Protein AF-A0A8C9KQ59-F1 (afdb_monomer)

Structure (mmCIF, N/CA/C/O backbone):
data_AF-A0A8C9KQ59-F1
#
_entry.id   AF-A0A8C9KQ59-F1
#
loop_
_atom_site.group_PDB
_atom_site.id
_atom_site.type_symbol
_atom_site.label_atom_id
_atom_site.label_alt_id
_atom_site.label_comp_id
_atom_site.label_asym_id
_atom_site.label_entity_id
_atom_site.label_seq_id
_atom_site.pdbx_PDB_ins_code
_atom_site.Cartn_x
_atom_site.Cartn_y
_atom_site.Cartn_z
_atom_site.occupancy
_atom_site.B_iso_or_equiv
_atom_site.auth_seq_id
_atom_site.auth_comp_id
_atom_site.auth_asym_id
_atom_site.auth_atom_id
_atom_site.pdbx_PDB_model_num
ATOM 1 N N . MET A 1 1 ? 95.393 -24.606 -88.644 1.00 38.91 1 MET A N 1
ATOM 2 C CA . MET A 1 1 ? 95.479 -24.625 -87.168 1.00 38.91 1 MET A CA 1
ATOM 3 C C . MET A 1 1 ? 94.102 -24.996 -86.623 1.00 38.91 1 MET A C 1
ATOM 5 O O . MET A 1 1 ? 93.176 -24.216 -86.780 1.00 38.91 1 MET A O 1
ATOM 9 N N . ARG A 1 2 ? 93.931 -26.226 -86.119 1.00 44.16 2 ARG A N 1
ATOM 10 C CA . ARG A 1 2 ? 92.713 -26.691 -85.428 1.00 44.16 2 ARG A CA 1
ATOM 11 C C . ARG A 1 2 ? 92.897 -26.449 -83.934 1.00 44.16 2 ARG A C 1
ATOM 13 O O . ARG A 1 2 ? 93.864 -26.993 -83.424 1.00 44.16 2 ARG A O 1
ATOM 20 N N . LEU A 1 3 ? 91.978 -25.750 -83.267 1.00 46.06 3 LEU A N 1
ATOM 21 C CA . LEU A 1 3 ? 91.669 -25.892 -81.832 1.00 46.06 3 LEU A CA 1
ATOM 22 C C . LEU A 1 3 ? 90.193 -25.472 -81.641 1.00 46.06 3 LEU A C 1
ATOM 24 O O . LEU A 1 3 ? 89.875 -24.294 -81.711 1.00 46.06 3 LEU A O 1
ATOM 28 N N . VAL A 1 4 ? 89.255 -26.403 -81.847 1.00 45.59 4 VAL A N 1
ATOM 29 C CA . VAL A 1 4 ? 88.494 -27.135 -80.807 1.00 45.59 4 VAL A CA 1
ATOM 30 C C . VAL A 1 4 ? 87.392 -26.275 -80.161 1.00 45.59 4 VAL A C 1
ATOM 32 O O . VAL A 1 4 ? 87.623 -25.525 -79.224 1.00 45.59 4 VAL A O 1
ATOM 35 N N . SER A 1 5 ? 86.164 -26.453 -80.660 1.00 55.84 5 SER A N 1
ATOM 36 C CA . SER A 1 5 ? 84.952 -26.476 -79.826 1.00 55.84 5 SER A CA 1
ATOM 37 C C . SER A 1 5 ? 84.821 -27.907 -79.282 1.00 55.84 5 SER A C 1
ATOM 39 O O . SER A 1 5 ? 85.132 -28.835 -80.040 1.00 55.84 5 SER A O 1
ATOM 41 N N . PRO A 1 6 ? 84.434 -28.129 -78.010 1.00 54.00 6 PRO A N 1
ATOM 42 C CA . PRO A 1 6 ? 83.018 -28.441 -77.778 1.00 54.00 6 PRO A CA 1
ATOM 43 C C . PRO A 1 6 ? 82.486 -28.118 -76.360 1.00 54.00 6 PRO A C 1
ATOM 45 O O . PRO A 1 6 ? 83.218 -27.730 -75.457 1.00 54.00 6 PRO A O 1
ATOM 48 N N . ALA A 1 7 ? 81.194 -28.422 -76.198 1.00 39.94 7 ALA A N 1
ATOM 49 C CA . ALA A 1 7 ? 80.507 -28.828 -74.967 1.00 39.94 7 ALA A CA 1
ATOM 50 C C . ALA A 1 7 ? 79.829 -27.732 -74.120 1.00 39.94 7 ALA A C 1
ATOM 52 O O . ALA A 1 7 ? 80.365 -27.186 -73.161 1.00 39.94 7 ALA A O 1
ATOM 53 N N . SER A 1 8 ? 78.559 -27.503 -74.473 1.00 54.56 8 SER A N 1
ATOM 54 C CA . SER A 1 8 ? 77.398 -27.652 -73.578 1.00 54.56 8 SER A CA 1
ATOM 55 C C . SER A 1 8 ? 77.718 -28.021 -72.130 1.00 54.56 8 SER A C 1
ATOM 57 O O . SER A 1 8 ? 78.313 -29.066 -71.954 1.00 54.56 8 SER A O 1
ATOM 59 N N . HIS A 1 9 ? 77.193 -27.291 -71.139 1.00 42.97 9 HIS A N 1
ATOM 60 C CA . HIS A 1 9 ? 76.485 -27.869 -69.983 1.00 42.97 9 HIS A CA 1
ATOM 61 C C . HIS A 1 9 ? 75.717 -26.767 -69.232 1.00 42.97 9 HIS A C 1
ATOM 63 O O . HIS A 1 9 ? 76.252 -25.957 -68.482 1.00 42.97 9 HIS A O 1
ATOM 69 N N . HIS A 1 10 ? 74.415 -26.761 -69.484 1.00 54.06 10 HIS A N 1
ATOM 70 C CA . HIS A 1 10 ? 73.338 -26.355 -68.588 1.00 54.06 10 HIS A CA 1
ATOM 71 C C . HIS A 1 10 ? 73.635 -26.786 -67.138 1.00 54.06 10 HIS A C 1
ATOM 73 O O . HIS A 1 10 ? 73.437 -27.946 -66.789 1.00 54.06 10 HIS A O 1
ATOM 79 N N . LEU A 1 11 ? 74.083 -25.870 -66.276 1.00 49.12 11 LEU A N 1
ATOM 80 C CA . LEU A 1 11 ? 74.027 -26.100 -64.832 1.00 49.12 11 LEU A CA 1
ATOM 81 C C . LEU A 1 11 ? 72.708 -25.550 -64.282 1.00 49.12 11 LEU A C 1
ATOM 83 O O . LEU A 1 11 ? 72.333 -24.415 -64.594 1.00 49.12 11 LEU A O 1
ATOM 87 N N . PRO A 1 12 ? 71.951 -26.368 -63.532 1.00 48.78 12 PRO A N 1
ATOM 88 C CA . PRO A 1 12 ? 70.527 -26.180 -63.360 1.00 48.78 12 PRO A CA 1
ATOM 89 C C . PRO A 1 12 ? 70.269 -25.188 -62.234 1.00 48.78 12 PRO A C 1
ATOM 91 O O . PRO A 1 12 ? 70.993 -25.141 -61.246 1.00 48.78 12 PRO A O 1
ATOM 94 N N . LEU A 1 13 ? 69.206 -24.411 -62.405 1.00 55.47 13 LEU A N 1
ATOM 95 C CA . LEU A 1 13 ? 68.117 -24.115 -61.465 1.00 55.47 13 LEU A CA 1
ATOM 96 C C . LEU A 1 13 ? 68.151 -24.797 -60.066 1.00 55.47 13 LEU A C 1
ATOM 98 O O . LEU A 1 13 ? 67.144 -25.350 -59.651 1.00 55.47 13 LEU A O 1
ATOM 102 N N . LEU A 1 14 ? 69.251 -24.773 -59.311 1.00 55.47 14 LEU A N 1
ATOM 103 C CA . LEU A 1 14 ? 69.394 -25.477 -58.022 1.00 55.47 14 LEU A CA 1
ATOM 104 C C . LEU A 1 14 ? 69.893 -24.589 -56.878 1.00 55.47 14 LEU A C 1
ATOM 106 O O . LEU A 1 14 ? 70.078 -25.067 -55.767 1.00 55.47 14 LEU A O 1
ATOM 110 N N . PHE A 1 15 ? 70.029 -23.281 -57.107 1.00 48.31 15 PHE A N 1
ATOM 111 C CA . PHE A 1 15 ? 70.180 -22.295 -56.024 1.00 48.31 15 PHE A CA 1
ATOM 112 C C . PHE A 1 15 ? 69.031 -21.282 -55.945 1.00 48.31 15 PHE A C 1
ATOM 114 O O . PHE A 1 15 ? 68.971 -20.465 -55.030 1.00 48.31 15 PHE A O 1
ATOM 121 N N . LYS A 1 16 ? 68.074 -21.353 -56.881 1.00 45.66 16 LYS A N 1
ATOM 122 C CA . LYS A 1 16 ? 66.879 -20.491 -56.892 1.00 45.66 16 LYS A CA 1
ATOM 123 C C . LYS A 1 16 ? 65.626 -21.173 -56.324 1.00 45.66 16 LYS A C 1
ATOM 125 O O . LYS A 1 16 ? 64.659 -20.485 -55.998 1.00 45.66 16 LYS A O 1
ATOM 130 N N . THR A 1 17 ? 65.634 -22.502 -56.182 1.00 50.91 17 THR A N 1
ATOM 131 C CA . THR A 1 17 ? 64.461 -23.277 -55.727 1.00 50.91 17 THR A CA 1
ATOM 132 C C . THR A 1 17 ? 64.418 -23.413 -54.208 1.00 50.91 17 THR A C 1
ATOM 134 O O . THR A 1 17 ? 63.350 -23.301 -53.622 1.00 50.91 17 THR A O 1
ATOM 137 N N . THR A 1 18 ? 65.569 -23.540 -53.542 1.00 53.34 18 THR A N 1
ATOM 138 C CA . THR A 1 18 ? 65.649 -23.674 -52.080 1.00 53.34 18 THR A CA 1
ATOM 139 C C . THR A 1 18 ? 65.299 -22.378 -51.362 1.00 53.34 18 THR A C 1
ATOM 141 O O . THR A 1 18 ? 64.553 -22.413 -50.393 1.00 53.34 18 THR A O 1
ATOM 144 N N . SER A 1 19 ? 65.748 -21.217 -51.849 1.00 51.72 19 SER A N 1
ATOM 145 C CA . SER A 1 19 ? 65.406 -19.928 -51.223 1.00 51.72 19 SER A CA 1
ATOM 146 C C . SER A 1 19 ? 63.910 -19.607 -51.338 1.00 51.72 19 SER A C 1
ATOM 148 O O . SER A 1 19 ? 63.283 -19.161 -50.378 1.00 51.72 19 SER A O 1
ATOM 150 N N . THR A 1 20 ? 63.302 -19.911 -52.488 1.00 54.09 20 THR A N 1
ATOM 151 C CA . THR A 1 20 ? 61.869 -19.670 -52.703 1.00 54.09 20 THR A CA 1
ATOM 152 C C . THR A 1 20 ? 60.997 -20.675 -51.951 1.00 54.09 20 THR A C 1
ATOM 154 O O . THR A 1 20 ? 59.981 -20.270 -51.399 1.00 54.09 20 THR A O 1
ATOM 157 N N . GLU A 1 21 ? 61.404 -21.941 -51.831 1.00 55.59 21 GLU A N 1
ATOM 158 C CA . GLU A 1 21 ? 60.724 -22.937 -50.989 1.00 55.59 21 GLU A CA 1
ATOM 159 C C . GLU A 1 21 ? 60.874 -22.665 -49.489 1.00 55.59 21 GLU A C 1
ATOM 161 O O . GLU A 1 21 ? 59.915 -22.812 -48.738 1.00 55.59 21 GLU A O 1
ATOM 166 N N . ILE A 1 22 ? 62.040 -22.208 -49.026 1.00 58.09 22 ILE A N 1
ATOM 167 C CA . ILE A 1 22 ? 62.242 -21.816 -47.622 1.00 58.09 22 ILE A CA 1
ATOM 168 C C . ILE A 1 22 ? 61.373 -20.600 -47.284 1.00 58.09 22 ILE A C 1
ATOM 170 O O . ILE A 1 22 ? 60.722 -20.585 -46.241 1.00 58.09 22 ILE A O 1
ATOM 174 N N . GLN A 1 23 ? 61.291 -19.613 -48.180 1.00 57.31 23 GLN A N 1
ATOM 175 C CA . GLN A 1 23 ? 60.406 -18.456 -48.023 1.00 57.31 23 GLN A CA 1
ATOM 176 C C . GLN A 1 23 ? 58.926 -18.860 -48.048 1.00 57.31 23 GLN A C 1
ATOM 178 O O . GLN A 1 23 ? 58.166 -18.446 -47.175 1.00 57.31 23 GLN A O 1
ATOM 183 N N . LYS A 1 24 ? 58.513 -19.729 -48.977 1.00 58.12 24 LYS A N 1
ATOM 184 C CA . LYS A 1 24 ? 57.138 -20.249 -49.041 1.00 58.12 24 LYS A CA 1
ATOM 185 C C . LYS A 1 24 ? 56.772 -21.073 -47.811 1.00 58.12 24 LYS A C 1
ATOM 187 O O . LYS A 1 24 ? 55.664 -20.920 -47.305 1.00 58.12 24 LYS A O 1
ATOM 192 N N . ASN A 1 25 ? 57.688 -21.887 -47.290 1.00 60.12 25 ASN A N 1
ATOM 193 C CA . ASN A 1 25 ? 57.473 -22.669 -46.074 1.00 60.12 25 ASN A CA 1
ATOM 194 C C . ASN A 1 25 ? 57.467 -21.798 -44.817 1.00 60.12 25 ASN A C 1
ATOM 196 O O . ASN A 1 25 ? 56.685 -22.065 -43.911 1.00 60.12 25 ASN A O 1
ATOM 200 N N . TYR A 1 26 ? 58.280 -20.741 -44.758 1.00 58.72 26 TYR A N 1
ATOM 201 C CA . TYR A 1 26 ? 58.267 -19.771 -43.662 1.00 58.72 26 TYR A CA 1
ATOM 202 C C . TYR A 1 26 ? 56.970 -18.952 -43.644 1.00 58.72 26 TYR A C 1
ATOM 204 O O . TYR A 1 26 ? 56.347 -18.801 -42.592 1.00 58.72 26 TYR A O 1
ATOM 212 N N . ILE A 1 27 ? 56.520 -18.485 -44.812 1.00 57.53 27 ILE A N 1
ATOM 213 C CA . ILE A 1 27 ? 55.261 -17.750 -44.969 1.00 57.53 27 ILE A CA 1
ATOM 214 C C . ILE A 1 27 ? 54.067 -18.675 -44.717 1.00 57.53 27 ILE A C 1
ATOM 216 O O . ILE A 1 27 ? 53.192 -18.307 -43.946 1.00 57.53 27 ILE A O 1
ATOM 220 N N . SER A 1 28 ? 54.057 -19.901 -45.246 1.00 58.53 28 SER A N 1
ATOM 221 C CA . SER A 1 28 ? 52.966 -20.859 -45.010 1.00 58.53 28 SER A CA 1
ATOM 222 C C . SER A 1 28 ? 52.881 -21.287 -43.547 1.00 58.53 28 SER A C 1
ATOM 224 O O . SER A 1 28 ? 51.784 -21.367 -43.011 1.00 58.53 28 SER A O 1
ATOM 226 N N . ARG A 1 29 ? 54.010 -21.483 -42.844 1.00 57.03 29 ARG A N 1
ATOM 227 C CA . ARG A 1 29 ? 53.979 -21.731 -41.391 1.00 57.03 29 ARG A CA 1
ATOM 228 C C . ARG A 1 29 ? 53.487 -20.509 -40.620 1.00 57.03 29 ARG A C 1
ATOM 230 O O . ARG A 1 29 ? 52.680 -20.672 -39.713 1.00 57.03 29 ARG A O 1
ATOM 237 N N . LYS A 1 30 ? 53.913 -19.291 -40.977 1.00 58.72 30 LYS A N 1
ATOM 238 C CA . LYS A 1 30 ? 53.392 -18.063 -40.351 1.00 58.72 30 LYS A CA 1
ATOM 239 C C . LYS A 1 30 ? 51.901 -17.865 -40.601 1.00 58.72 30 LYS A C 1
ATOM 241 O O . LYS A 1 30 ? 51.210 -17.451 -39.682 1.00 58.72 30 LYS A O 1
ATOM 246 N N . VAL A 1 31 ? 51.411 -18.182 -41.795 1.00 59.75 3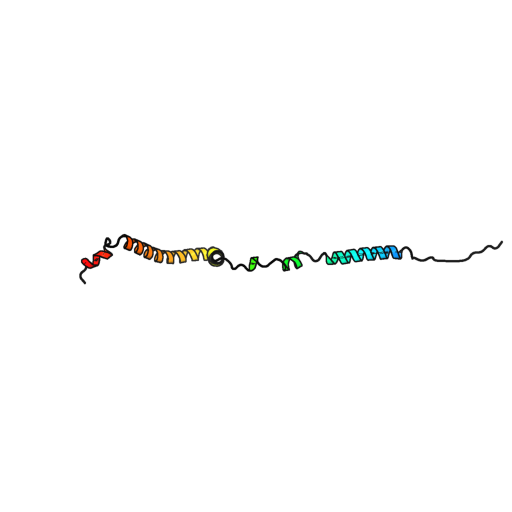1 VAL A N 1
ATOM 247 C CA . VAL A 1 31 ? 49.994 -18.081 -42.159 1.00 59.75 31 VAL A CA 1
ATOM 248 C C . VAL A 1 31 ? 49.181 -19.167 -41.451 1.00 59.75 31 VAL A C 1
ATOM 250 O O . VAL A 1 31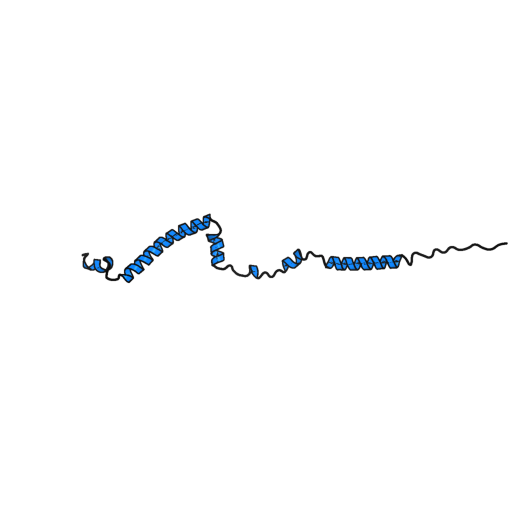 ? 48.211 -18.836 -40.791 1.00 59.75 31 VAL A O 1
ATOM 253 N N . LEU A 1 32 ? 49.626 -20.426 -41.415 1.00 55.44 32 LEU A N 1
ATOM 254 C CA . LEU A 1 32 ? 48.945 -21.494 -40.664 1.00 55.44 32 LEU A CA 1
ATOM 255 C C . LEU A 1 32 ? 48.938 -21.246 -39.141 1.0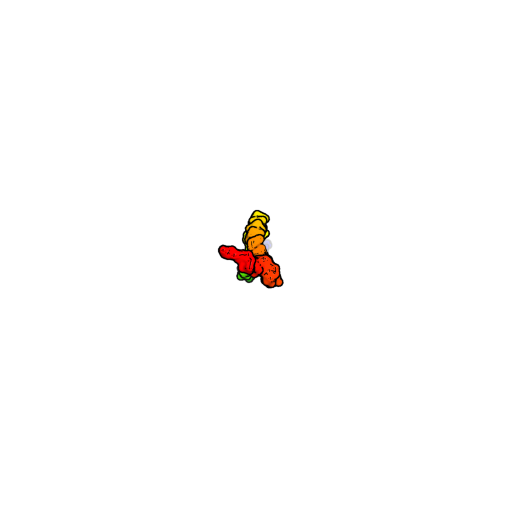0 55.44 32 LEU A C 1
ATOM 257 O O . LEU A 1 32 ? 47.960 -21.571 -38.468 1.00 55.44 32 LEU A O 1
ATOM 261 N N . HIS A 1 33 ? 49.983 -20.617 -38.587 1.00 51.84 33 HIS A N 1
ATOM 262 C CA . HIS A 1 33 ? 49.987 -20.160 -37.191 1.00 51.84 33 HIS A CA 1
ATOM 263 C C . HIS A 1 33 ? 49.139 -18.894 -36.965 1.00 51.84 33 HIS A C 1
ATOM 265 O O . HIS A 1 33 ? 48.592 -18.728 -35.876 1.00 51.84 33 HIS A O 1
ATOM 271 N N . ALA A 1 34 ? 48.991 -18.020 -37.966 1.00 54.84 34 ALA A N 1
ATOM 272 C CA . ALA A 1 34 ? 48.151 -16.822 -37.894 1.00 54.84 34 ALA A CA 1
ATOM 273 C C . ALA A 1 34 ? 46.657 -17.141 -38.074 1.00 54.84 34 ALA A C 1
ATOM 275 O O . ALA A 1 34 ? 45.814 -16.526 -37.427 1.00 54.84 34 ALA A O 1
ATOM 276 N N . GLU A 1 35 ? 46.317 -18.145 -38.876 1.00 52.69 35 GLU A N 1
ATOM 277 C CA . GLU A 1 35 ? 44.938 -18.579 -39.120 1.00 52.69 35 GLU A CA 1
ATOM 278 C C . GLU A 1 35 ? 44.379 -19.446 -37.979 1.00 52.69 35 GLU A C 1
ATOM 280 O O . GLU A 1 35 ? 43.169 -19.488 -37.764 1.00 52.69 35 GLU A O 1
ATOM 285 N N . GLY A 1 36 ? 45.246 -20.021 -37.137 1.00 53.31 36 GLY A N 1
ATOM 286 C CA . GLY A 1 36 ? 44.868 -20.540 -35.815 1.00 53.31 36 GLY A CA 1
ATOM 287 C C . GLY A 1 36 ? 44.647 -19.454 -34.748 1.00 53.31 36 GLY A C 1
ATOM 288 O O . GLY A 1 36 ? 44.066 -19.736 -33.699 1.00 53.31 36 GLY A O 1
ATOM 289 N N . LEU A 1 37 ? 45.083 -18.215 -35.008 1.00 59.22 37 LEU A N 1
ATOM 290 C CA . LEU A 1 37 ? 45.012 -17.082 -34.077 1.00 59.22 37 LEU A CA 1
ATOM 291 C C . LEU A 1 37 ? 43.856 -16.109 -34.364 1.00 59.22 37 LEU A C 1
ATOM 293 O O . LEU A 1 37 ? 43.578 -15.245 -33.535 1.00 59.22 37 LEU A O 1
ATOM 297 N N . TRP A 1 38 ? 43.175 -16.248 -35.505 1.00 55.88 38 TRP A N 1
ATOM 298 C CA . TRP A 1 38 ? 42.123 -15.328 -35.962 1.00 55.88 38 TRP A CA 1
ATOM 299 C C . TRP A 1 38 ? 40.738 -15.970 -36.094 1.00 55.88 38 TRP A C 1
ATOM 301 O O . TRP A 1 38 ? 39.903 -15.536 -36.886 1.00 55.88 38 TRP A O 1
ATOM 311 N N . ARG A 1 39 ? 40.408 -16.930 -35.220 1.00 59.00 39 ARG A N 1
ATOM 312 C CA . ARG A 1 39 ? 38.997 -17.078 -34.830 1.00 59.00 39 ARG A CA 1
ATOM 313 C C . ARG A 1 39 ? 38.606 -15.776 -34.123 1.00 59.00 39 ARG A C 1
ATOM 315 O O . ARG A 1 39 ? 39.270 -15.448 -33.138 1.00 59.00 39 ARG A O 1
ATOM 322 N N . PRO A 1 40 ? 37.573 -15.031 -34.566 1.00 53.94 40 PRO A N 1
ATOM 323 C CA . PRO A 1 40 ? 37.147 -13.826 -33.873 1.00 53.94 40 PRO A CA 1
ATOM 324 C C . PRO A 1 40 ? 36.899 -14.189 -32.416 1.00 53.94 40 PRO A C 1
ATOM 326 O O . PRO A 1 40 ? 36.041 -15.025 -32.112 1.00 53.94 40 PRO A O 1
ATOM 329 N N . TRP A 1 41 ? 37.675 -13.595 -31.510 1.00 55.56 41 TRP A N 1
ATOM 330 C CA . TRP A 1 41 ? 37.513 -13.825 -30.078 1.00 55.56 41 TRP A CA 1
ATOM 331 C C . TRP A 1 41 ? 36.068 -13.530 -29.650 1.00 55.56 41 TRP A C 1
ATOM 333 O O . TRP A 1 41 ? 35.579 -14.129 -28.705 1.00 55.56 41 TRP A O 1
ATOM 343 N N . SER A 1 42 ? 35.324 -12.723 -30.414 1.00 59.06 42 SER A N 1
ATOM 344 C CA . SER A 1 42 ? 33.892 -12.501 -30.220 1.00 59.06 42 SER A CA 1
ATOM 345 C C . SER A 1 42 ? 33.066 -13.794 -30.178 1.00 59.06 42 SER A C 1
ATOM 347 O O . SER A 1 42 ? 32.343 -13.979 -29.210 1.00 59.06 42 SER A O 1
ATOM 349 N N . ALA A 1 43 ? 33.197 -14.732 -31.121 1.00 56.84 43 ALA A N 1
ATOM 350 C CA . ALA A 1 43 ? 32.305 -15.899 -31.176 1.00 56.84 43 ALA A CA 1
ATOM 351 C C . ALA A 1 43 ? 32.629 -16.968 -30.113 1.00 56.84 43 ALA A C 1
ATOM 353 O O . ALA A 1 43 ? 31.733 -17.523 -29.478 1.00 56.84 43 ALA A O 1
ATOM 354 N N . ALA A 1 44 ? 33.915 -17.258 -29.893 1.00 57.84 44 ALA A N 1
ATOM 355 C CA . ALA A 1 44 ? 34.344 -18.287 -28.941 1.00 57.84 44 ALA A CA 1
ATOM 356 C C . ALA A 1 44 ? 34.465 -17.769 -27.496 1.00 57.84 44 ALA A C 1
ATOM 358 O O . ALA A 1 44 ? 34.274 -18.546 -26.561 1.00 57.84 44 ALA A O 1
ATOM 359 N N . ALA A 1 45 ? 34.751 -16.477 -27.288 1.00 59.94 45 ALA A N 1
ATOM 360 C CA . ALA A 1 45 ? 34.788 -15.889 -25.949 1.00 59.94 45 ALA A CA 1
ATOM 361 C C . ALA A 1 45 ? 33.395 -15.498 -25.441 1.00 59.94 45 ALA A C 1
ATOM 363 O O . ALA A 1 45 ? 33.153 -15.604 -24.240 1.00 59.94 45 ALA A O 1
ATOM 364 N N . GLN A 1 46 ? 32.442 -15.142 -26.317 1.00 58.69 46 GLN A N 1
ATOM 365 C CA . GLN A 1 46 ? 31.051 -14.912 -25.887 1.00 58.69 46 GLN A CA 1
ATOM 366 C C . GLN A 1 46 ? 30.382 -16.184 -25.351 1.00 58.69 46 GLN A C 1
ATOM 368 O O . GLN A 1 46 ? 29.575 -16.095 -24.429 1.00 58.69 46 GLN A O 1
ATOM 373 N N . ALA A 1 47 ? 30.772 -17.369 -25.830 1.00 58.94 47 ALA A N 1
ATOM 374 C CA . ALA A 1 47 ? 30.279 -18.650 -25.315 1.00 58.94 47 ALA A CA 1
ATOM 375 C C . ALA A 1 47 ? 30.846 -19.032 -23.927 1.00 58.94 47 ALA A C 1
ATOM 377 O O . ALA A 1 47 ? 30.398 -20.006 -23.326 1.00 58.94 47 ALA A O 1
ATOM 378 N N . ARG A 1 48 ? 31.826 -18.278 -23.410 1.00 60.34 48 ARG A N 1
ATOM 379 C CA . ARG A 1 48 ? 32.522 -18.538 -22.137 1.00 60.34 48 ARG A CA 1
ATOM 380 C C . ARG A 1 48 ? 32.392 -17.391 -21.135 1.00 60.34 48 ARG A C 1
ATOM 382 O O . ARG A 1 48 ? 33.132 -17.347 -20.156 1.00 60.34 48 ARG A O 1
ATOM 389 N N . ALA A 1 49 ? 31.457 -16.465 -21.355 1.00 63.56 49 ALA A N 1
ATOM 390 C CA . ALA A 1 49 ? 31.084 -15.510 -20.323 1.00 63.56 49 ALA A CA 1
ATOM 391 C C . ALA A 1 49 ? 30.397 -16.279 -19.180 1.00 63.56 49 ALA A C 1
ATOM 393 O O . ALA A 1 49 ? 29.436 -17.015 -19.426 1.00 63.56 49 ALA A O 1
ATOM 394 N N . PRO A 1 50 ? 30.866 -16.155 -17.931 1.00 63.53 50 PRO A N 1
ATOM 395 C CA . PRO A 1 50 ? 30.288 -16.903 -16.837 1.00 63.53 50 PRO A CA 1
ATOM 396 C C . PRO A 1 50 ? 28.850 -16.424 -16.592 1.00 63.53 50 PRO A C 1
ATOM 398 O O . PRO A 1 50 ? 28.554 -15.261 -16.330 1.00 63.53 50 PRO A O 1
ATOM 401 N N . GLN A 1 51 ? 27.935 -17.370 -16.714 1.00 62.12 51 GLN A N 1
ATOM 402 C CA . GLN A 1 51 ? 26.482 -17.199 -16.683 1.00 62.12 51 GLN A CA 1
ATOM 403 C C . GLN A 1 51 ? 25.925 -16.770 -15.312 1.00 62.12 51 GLN A C 1
ATOM 405 O O . GLN A 1 51 ? 24.713 -16.611 -15.187 1.00 62.12 51 GLN A O 1
ATOM 410 N N . TRP A 1 52 ? 26.765 -16.544 -14.288 1.00 59.78 52 TRP A N 1
ATOM 411 C CA . TRP A 1 52 ? 26.342 -16.210 -12.915 1.00 59.78 52 TRP A CA 1
ATOM 412 C C . TRP A 1 52 ? 25.365 -15.030 -12.860 1.00 59.78 52 TRP A C 1
ATOM 414 O O . TRP A 1 52 ? 24.453 -15.019 -12.038 1.00 59.78 52 TRP A O 1
ATOM 424 N N . ARG A 1 53 ? 25.475 -14.081 -13.800 1.00 61.03 53 ARG A N 1
ATOM 425 C CA . ARG A 1 53 ? 24.586 -12.913 -13.895 1.00 61.03 53 ARG A CA 1
ATOM 426 C C . ARG A 1 53 ? 23.142 -13.250 -14.298 1.00 61.03 53 ARG A C 1
ATOM 428 O O . ARG A 1 53 ? 22.259 -12.432 -14.078 1.00 61.03 53 ARG A O 1
ATOM 435 N N . LYS A 1 54 ? 22.893 -14.427 -14.886 1.00 60.56 54 LYS A N 1
ATOM 436 C CA . LYS A 1 54 ? 21.548 -14.947 -15.204 1.00 60.56 54 LYS A CA 1
ATOM 437 C C . LYS A 1 54 ? 21.048 -15.998 -14.204 1.00 60.56 54 LYS A C 1
ATOM 439 O O . LYS A 1 54 ? 19.901 -16.414 -14.310 1.00 60.56 54 LYS A O 1
ATOM 444 N N . MET A 1 55 ? 21.889 -16.434 -13.263 1.00 64.19 55 MET A N 1
ATOM 445 C CA . MET A 1 55 ? 21.538 -17.470 -12.281 1.00 64.19 55 MET A CA 1
ATOM 446 C C . MET A 1 55 ? 20.909 -16.903 -11.008 1.00 64.19 55 MET A C 1
ATOM 448 O O . MET A 1 55 ? 20.196 -17.617 -10.308 1.00 64.19 55 MET A O 1
ATOM 452 N N . ALA A 1 56 ? 21.162 -15.632 -10.695 1.00 76.31 56 ALA A N 1
ATOM 453 C CA . ALA A 1 56 ? 20.547 -14.992 -9.545 1.00 76.31 56 ALA A CA 1
ATOM 454 C C . ALA A 1 56 ? 19.044 -14.812 -9.797 1.00 76.31 56 ALA A C 1
ATOM 456 O O . ALA A 1 56 ? 18.635 -14.127 -10.738 1.00 76.31 56 ALA A O 1
ATOM 457 N N . ALA A 1 57 ? 18.219 -15.430 -8.949 1.00 83.12 57 ALA A N 1
ATOM 458 C CA . ALA A 1 57 ? 16.785 -15.198 -8.971 1.00 83.12 57 ALA A CA 1
ATOM 459 C C . ALA A 1 57 ? 16.508 -13.694 -8.785 1.00 83.12 57 ALA A C 1
ATOM 461 O O . ALA A 1 57 ? 17.143 -13.057 -7.939 1.00 83.12 57 ALA A O 1
ATOM 462 N N . PRO A 1 58 ? 15.561 -13.108 -9.540 1.00 87.00 58 PRO A N 1
ATOM 463 C CA . PRO A 1 58 ? 15.238 -11.702 -9.377 1.00 87.00 58 PRO A CA 1
ATOM 464 C C . PRO A 1 58 ? 14.699 -11.470 -7.969 1.00 87.00 58 PRO A C 1
ATOM 466 O O . PRO A 1 58 ? 13.856 -12.244 -7.492 1.00 87.00 58 PRO A O 1
ATOM 469 N N . THR A 1 59 ? 15.176 -10.397 -7.336 1.00 94.12 59 THR A N 1
ATOM 470 C CA . THR A 1 59 ? 14.690 -9.948 -6.031 1.00 94.12 59 THR A CA 1
ATOM 471 C C . THR A 1 59 ? 13.183 -9.722 -6.085 1.00 94.12 59 THR A C 1
ATOM 473 O O . THR A 1 59 ? 12.606 -9.461 -7.145 1.00 94.12 59 THR A O 1
ATOM 476 N N . PHE A 1 60 ? 12.527 -9.798 -4.931 1.00 95.31 60 PHE A N 1
ATOM 477 C CA . PHE A 1 60 ? 11.092 -9.544 -4.842 1.00 95.31 60 PHE A CA 1
ATOM 478 C C . PHE A 1 60 ? 10.705 -8.181 -5.447 1.00 95.31 60 PHE A C 1
ATOM 480 O O . PHE A 1 60 ? 9.779 -8.100 -6.254 1.00 95.31 60 PHE A O 1
ATOM 487 N N . THR A 1 61 ? 11.483 -7.133 -5.161 1.00 95.62 61 THR A N 1
ATOM 488 C CA . THR A 1 61 ? 11.280 -5.788 -5.720 1.00 95.62 61 THR A CA 1
ATOM 489 C C . THR A 1 61 ? 11.459 -5.743 -7.237 1.00 95.62 61 THR A C 1
ATOM 491 O O . THR A 1 61 ? 10.659 -5.111 -7.923 1.00 95.62 61 THR A O 1
ATOM 494 N N . ALA A 1 62 ? 12.444 -6.460 -7.790 1.00 93.88 62 ALA A N 1
ATOM 495 C CA . ALA A 1 62 ? 12.637 -6.552 -9.236 1.00 93.88 62 ALA A CA 1
ATOM 496 C C . ALA A 1 62 ? 11.453 -7.250 -9.927 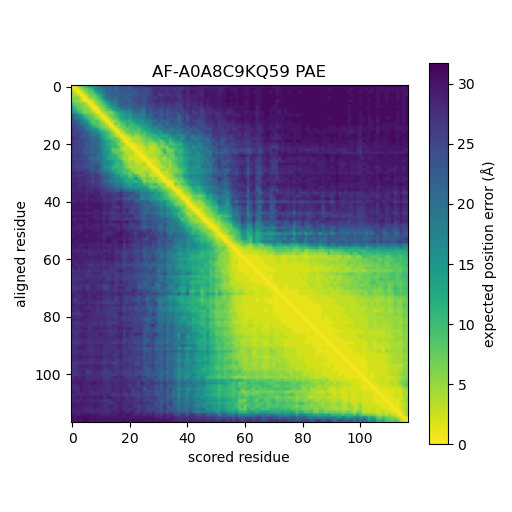1.00 93.88 62 ALA A C 1
ATOM 498 O O . ALA A 1 62 ? 11.023 -6.820 -11.000 1.00 93.88 62 ALA A O 1
ATOM 499 N N . ARG A 1 63 ? 10.883 -8.286 -9.295 1.00 94.75 63 ARG A N 1
ATOM 500 C CA . ARG A 1 63 ? 9.674 -8.962 -9.791 1.00 94.75 63 ARG A CA 1
ATOM 501 C C . ARG A 1 63 ? 8.479 -8.016 -9.784 1.00 94.75 63 ARG A C 1
ATOM 503 O O . ARG A 1 63 ? 7.857 -7.846 -10.829 1.00 94.75 63 ARG A O 1
ATOM 510 N N . LEU A 1 64 ? 8.214 -7.346 -8.661 1.00 95.06 64 LEU A N 1
ATOM 511 C CA . LEU A 1 64 ? 7.139 -6.357 -8.558 1.00 95.06 64 LEU A CA 1
ATOM 512 C C . LEU A 1 64 ? 7.284 -5.249 -9.601 1.00 95.06 64 LEU A C 1
ATOM 514 O O . LEU A 1 64 ? 6.316 -4.929 -10.287 1.00 95.06 64 LEU A O 1
ATOM 518 N N . TYR A 1 65 ? 8.493 -4.708 -9.775 1.00 95.44 65 TYR A N 1
ATOM 519 C CA . TYR A 1 65 ? 8.748 -3.685 -10.784 1.00 95.44 65 TYR A CA 1
ATOM 520 C C . TYR A 1 65 ? 8.408 -4.187 -12.184 1.00 95.44 65 TYR A C 1
ATOM 522 O O . TYR A 1 65 ? 7.656 -3.543 -12.910 1.00 95.44 65 TYR A O 1
ATOM 530 N N . SER A 1 66 ? 8.901 -5.373 -12.544 1.00 92.81 66 SER A N 1
ATOM 531 C CA . SER A 1 66 ? 8.660 -5.948 -13.866 1.00 92.81 66 SER A CA 1
ATOM 532 C C . SER A 1 66 ? 7.182 -6.239 -14.157 1.00 92.81 66 SER A C 1
ATOM 534 O O . SER A 1 66 ? 6.775 -6.118 -15.312 1.00 92.81 66 SER A O 1
ATOM 536 N N . LEU A 1 67 ? 6.398 -6.590 -13.130 1.00 93.69 67 LEU A N 1
ATOM 537 C CA . LEU A 1 67 ? 5.001 -7.012 -13.252 1.00 93.69 67 LEU A CA 1
ATOM 538 C C . LEU A 1 67 ? 4.014 -5.844 -13.169 1.00 93.69 67 LEU A C 1
ATOM 540 O O . LEU A 1 67 ? 3.086 -5.770 -13.967 1.00 93.69 67 LEU A O 1
ATOM 544 N N . LEU A 1 68 ? 4.210 -4.945 -12.206 1.00 93.69 68 LEU A N 1
ATOM 545 C CA . LEU 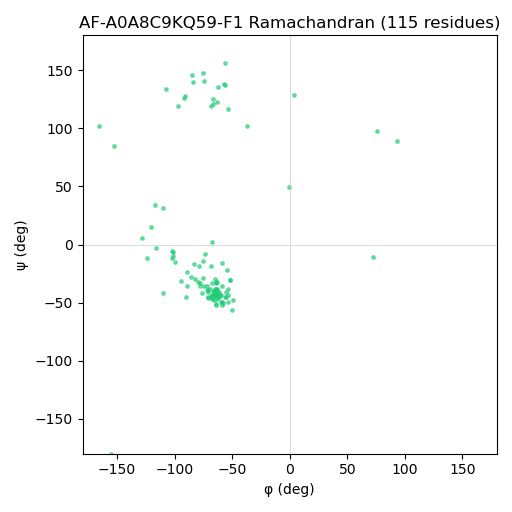A 1 68 ? 3.219 -3.933 -11.839 1.00 93.69 68 LEU A CA 1
ATOM 546 C C . LEU A 1 68 ? 3.665 -2.526 -12.243 1.00 93.69 68 LEU A C 1
ATOM 548 O O . LEU A 1 68 ? 2.871 -1.762 -12.789 1.00 93.69 68 LEU A O 1
ATOM 552 N N . PHE A 1 69 ? 4.945 -2.199 -12.048 1.00 94.19 69 PHE A N 1
ATOM 553 C CA . PHE A 1 69 ? 5.441 -0.817 -12.126 1.00 94.19 69 PHE A CA 1
ATOM 554 C C . PHE A 1 69 ? 6.171 -0.463 -13.434 1.00 94.19 69 PHE A C 1
ATOM 556 O O . PHE A 1 69 ? 6.525 0.694 -13.642 1.00 94.19 69 PHE A O 1
ATOM 563 N N . ARG A 1 70 ? 6.402 -1.425 -14.339 1.00 95.69 70 ARG A N 1
ATOM 564 C CA . ARG A 1 70 ? 7.155 -1.193 -15.587 1.00 95.69 70 ARG A CA 1
ATOM 565 C C . ARG A 1 70 ? 6.345 -0.484 -16.675 1.00 95.69 70 ARG A C 1
ATOM 567 O O . ARG A 1 70 ? 6.921 0.264 -17.459 1.00 95.69 70 ARG A O 1
ATOM 574 N N . ARG A 1 71 ? 5.041 -0.760 -16.788 1.00 96.50 71 ARG A N 1
ATOM 575 C CA . ARG A 1 71 ? 4.154 -0.132 -17.784 1.00 96.50 71 ARG A CA 1
ATOM 576 C C . ARG A 1 71 ? 3.235 0.863 -17.084 1.00 96.50 71 ARG A C 1
ATOM 578 O O . ARG A 1 71 ? 2.623 0.518 -16.080 1.00 96.50 71 ARG A O 1
ATOM 585 N N . THR A 1 72 ? 3.077 2.064 -17.638 1.00 97.06 72 THR A N 1
ATOM 5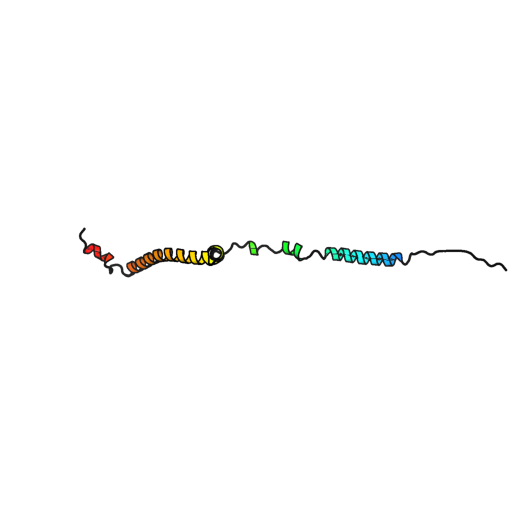86 C CA . THR A 1 72 ? 2.252 3.121 -17.025 1.00 97.06 72 THR A CA 1
ATOM 587 C C . THR A 1 72 ? 0.794 2.695 -16.830 1.00 97.06 72 THR A C 1
ATOM 589 O O . THR A 1 72 ? 0.189 3.030 -15.818 1.00 97.06 72 THR A O 1
ATOM 592 N N . SER A 1 73 ? 0.235 1.901 -17.751 1.00 97.19 73 SER A N 1
ATOM 593 C CA . SER A 1 73 ? -1.135 1.384 -17.633 1.00 97.19 73 SER A CA 1
ATOM 594 C C . SER A 1 73 ? -1.306 0.389 -16.481 1.00 97.19 73 SER A C 1
ATOM 596 O O . SER A 1 73 ? -2.234 0.529 -15.688 1.00 97.19 73 SER A O 1
ATOM 598 N N . THR A 1 74 ? -0.402 -0.589 -16.341 1.00 96.81 74 THR A N 1
ATOM 599 C CA . THR A 1 74 ? -0.438 -1.544 -15.217 1.00 96.81 74 THR A CA 1
ATOM 600 C C . THR A 1 74 ? -0.130 -0.854 -13.898 1.00 96.81 74 THR A C 1
ATOM 602 O O . THR A 1 74 ? -0.700 -1.213 -12.872 1.00 96.81 74 THR A O 1
ATOM 605 N N . PHE A 1 75 ? 0.722 0.169 -13.928 1.00 97.25 75 PHE A N 1
ATOM 606 C CA . PHE A 1 75 ? 1.050 0.978 -12.767 1.00 97.25 75 PHE A CA 1
ATOM 607 C C . PHE A 1 75 ? -0.168 1.742 -12.245 1.00 97.25 75 PHE A C 1
ATOM 609 O O . PHE A 1 75 ? -0.511 1.611 -11.072 1.00 97.25 75 PHE A O 1
ATOM 616 N N . ALA A 1 76 ? -0.863 2.472 -13.122 1.00 98.00 76 ALA A N 1
ATOM 617 C CA . ALA A 1 76 ? -2.078 3.196 -12.763 1.00 98.00 76 ALA A CA 1
ATOM 618 C C . ALA A 1 76 ? -3.165 2.249 -12.230 1.00 98.00 76 ALA A C 1
ATOM 620 O O . ALA A 1 76 ? -3.770 2.530 -11.198 1.00 98.00 76 ALA A O 1
ATOM 621 N N . LEU A 1 77 ? -3.355 1.092 -12.876 1.00 97.94 77 LEU A N 1
ATOM 622 C CA . LEU A 1 77 ? -4.279 0.061 -12.398 1.00 97.94 77 LEU A CA 1
ATOM 623 C C . LEU A 1 77 ? -3.891 -0.451 -11.003 1.00 97.94 77 LEU A C 1
ATOM 625 O O . LEU A 1 77 ? -4.752 -0.595 -10.141 1.00 97.94 77 LEU A O 1
ATOM 629 N N . THR A 1 78 ? -2.600 -0.695 -10.770 1.00 97.94 78 THR A N 1
ATOM 630 C CA . THR A 1 78 ? -2.089 -1.153 -9.470 1.00 97.94 78 THR A CA 1
ATOM 631 C C . THR A 1 78 ? -2.367 -0.126 -8.375 1.00 97.94 78 THR A C 1
ATOM 633 O O . THR A 1 78 ? -2.777 -0.514 -7.287 1.00 97.94 78 THR A O 1
ATOM 636 N N . ILE A 1 79 ? -2.196 1.172 -8.656 1.00 97.69 79 ILE A N 1
ATOM 637 C CA . ILE A 1 79 ? -2.526 2.240 -7.700 1.00 97.69 79 ILE A CA 1
ATOM 638 C C . ILE A 1 79 ? -4.030 2.288 -7.440 1.00 97.69 79 ILE A C 1
ATOM 640 O O . ILE A 1 79 ? -4.430 2.322 -6.283 1.00 97.69 79 ILE A O 1
ATOM 644 N N . ALA A 1 80 ? -4.860 2.270 -8.485 1.00 98.06 80 ALA A N 1
ATOM 645 C CA . ALA A 1 80 ? -6.311 2.351 -8.333 1.00 98.06 80 ALA A CA 1
ATOM 646 C C . ALA A 1 80 ? -6.855 1.187 -7.495 1.00 98.06 80 ALA A C 1
ATOM 648 O O . ALA A 1 80 ? -7.571 1.399 -6.521 1.00 98.06 80 ALA A O 1
ATOM 649 N N . VAL A 1 81 ? -6.457 -0.044 -7.827 1.00 98.06 81 VAL A N 1
ATOM 650 C CA . VAL A 1 81 ? -6.835 -1.233 -7.054 1.00 98.06 81 VAL A CA 1
ATOM 651 C C . VAL A 1 81 ? -6.255 -1.154 -5.643 1.00 98.06 81 VAL A C 1
ATOM 653 O O . VAL A 1 81 ? -6.981 -1.351 -4.674 1.00 98.06 81 VAL A O 1
ATOM 656 N N . GLY A 1 82 ? -4.971 -0.813 -5.513 1.00 98.00 82 GLY A N 1
ATOM 657 C CA . GLY A 1 82 ? -4.306 -0.667 -4.221 1.00 98.00 82 GLY A CA 1
ATOM 658 C C . GLY A 1 82 ? -5.013 0.325 -3.300 1.00 98.00 82 GLY A C 1
ATOM 659 O O . GLY A 1 82 ? -5.187 0.022 -2.126 1.00 98.00 82 GLY A O 1
ATOM 660 N N . ALA A 1 83 ? -5.488 1.453 -3.831 1.00 98.06 83 ALA A N 1
ATOM 661 C CA . ALA A 1 83 ? -6.223 2.463 -3.078 1.00 98.06 83 ALA A CA 1
ATOM 662 C C . ALA A 1 83 ? -7.555 1.931 -2.532 1.00 98.06 83 ALA A C 1
ATOM 664 O O . ALA A 1 83 ? -7.838 2.139 -1.359 1.00 98.06 83 ALA A O 1
ATOM 665 N N . LEU A 1 84 ? -8.327 1.184 -3.330 1.00 97.62 84 LEU A N 1
ATOM 666 C CA . LEU A 1 84 ? -9.608 0.615 -2.883 1.00 97.62 84 LEU A CA 1
ATOM 667 C C . LEU A 1 84 ? -9.434 -0.389 -1.736 1.00 97.62 84 LEU A C 1
ATOM 669 O O . LEU A 1 84 ? -10.220 -0.412 -0.790 1.00 97.62 84 LEU A O 1
ATOM 673 N N . PHE A 1 85 ? -8.403 -1.232 -1.811 1.00 97.81 85 PHE A N 1
ATOM 674 C CA . PHE A 1 85 ? -8.095 -2.163 -0.724 1.00 97.81 85 PHE A CA 1
ATOM 675 C C . PHE A 1 85 ? -7.513 -1.440 0.492 1.00 97.81 85 PHE A C 1
ATOM 677 O O . PHE A 1 85 ? -7.852 -1.783 1.625 1.00 97.81 85 PHE A O 1
ATOM 684 N N . PHE A 1 86 ? -6.660 -0.440 0.261 1.00 97.56 86 PHE A N 1
ATOM 685 C CA . PHE A 1 86 ? -6.064 0.361 1.320 1.00 97.56 86 PHE A CA 1
ATOM 686 C C . PHE A 1 86 ? -7.125 1.126 2.106 1.00 97.56 86 PHE A C 1
ATOM 688 O O . PHE A 1 86 ? -7.087 1.057 3.322 1.00 97.56 86 PHE A O 1
ATOM 695 N N . GLU A 1 87 ? -8.090 1.770 1.444 1.00 96.62 87 GLU A N 1
ATOM 696 C CA . GLU A 1 87 ? -9.211 2.477 2.079 1.00 96.62 87 GLU A CA 1
ATOM 697 C C . GLU A 1 87 ? -9.904 1.586 3.116 1.00 96.62 87 GLU A C 1
ATOM 699 O O . GLU A 1 87 ? -9.916 1.895 4.303 1.00 96.62 87 GLU A O 1
ATOM 704 N N . ARG A 1 88 ? -10.370 0.399 2.707 1.00 97.00 88 ARG A N 1
ATOM 705 C CA . ARG A 1 88 ? -11.109 -0.502 3.606 1.00 97.00 88 ARG A CA 1
ATOM 706 C C . ARG A 1 88 ? -10.266 -1.051 4.748 1.00 97.00 88 ARG A C 1
ATOM 708 O O . ARG A 1 88 ? -10.770 -1.190 5.859 1.00 97.00 88 ARG A O 1
ATOM 715 N N . ALA A 1 89 ? -9.011 -1.398 4.473 1.00 97.44 89 ALA A N 1
ATOM 716 C CA . ALA A 1 89 ? -8.109 -1.905 5.499 1.00 97.44 89 ALA A CA 1
ATOM 717 C C . ALA A 1 89 ? -7.700 -0.801 6.483 1.00 97.44 89 ALA A C 1
ATOM 719 O O . ALA A 1 89 ? -7.608 -1.048 7.685 1.00 97.44 89 ALA A O 1
ATOM 720 N N . PHE A 1 90 ? -7.462 0.407 5.974 1.00 97.25 90 PHE A N 1
ATOM 721 C CA . PHE A 1 90 ? -7.044 1.550 6.765 1.00 97.25 90 PHE A CA 1
ATOM 722 C C . PHE A 1 90 ? -8.179 2.058 7.642 1.00 97.25 90 PHE A C 1
ATOM 724 O O . PHE A 1 90 ? -7.939 2.233 8.827 1.00 97.25 90 PHE A O 1
ATOM 731 N N . ASP A 1 91 ? -9.396 2.210 7.118 1.00 96.56 91 ASP A N 1
ATOM 732 C CA . ASP A 1 91 ? -10.546 2.650 7.916 1.00 96.56 91 ASP A CA 1
ATOM 733 C C . ASP A 1 91 ? -10.793 1.695 9.087 1.00 96.56 91 ASP A C 1
ATOM 735 O O . ASP A 1 91 ? -10.814 2.118 10.238 1.00 96.56 91 ASP A O 1
ATOM 739 N N . GLN A 1 92 ? -10.856 0.383 8.827 1.00 96.94 92 GLN A N 1
ATOM 740 C CA . GLN A 1 92 ? -11.050 -0.608 9.893 1.00 96.94 92 GLN A CA 1
ATOM 741 C C . GLN A 1 92 ? -9.893 -0.624 10.896 1.00 96.94 92 GLN A C 1
ATOM 743 O O . GLN A 1 92 ? -10.116 -0.742 12.100 1.00 96.94 92 GLN A O 1
ATOM 748 N N . GLY A 1 93 ? -8.653 -0.526 10.413 1.00 97.44 93 GLY A N 1
ATOM 749 C CA . GLY A 1 93 ? -7.476 -0.515 11.275 1.00 97.44 93 GLY A CA 1
ATOM 750 C C . GLY A 1 93 ? -7.398 0.744 12.137 1.00 97.44 93 GLY A C 1
ATOM 751 O O . GLY A 1 93 ? -7.135 0.659 13.335 1.00 97.44 93 GLY A O 1
ATOM 752 N N . ALA A 1 94 ? -7.645 1.907 11.539 1.00 97.31 94 ALA A N 1
ATOM 753 C CA . ALA A 1 94 ? -7.626 3.197 12.209 1.00 97.31 94 ALA A CA 1
ATOM 754 C C . ALA A 1 94 ? -8.761 3.301 13.229 1.00 97.31 94 ALA A C 1
ATOM 756 O O . ALA A 1 94 ? -8.503 3.702 14.365 1.00 97.31 94 ALA A O 1
ATOM 757 N N . ASP A 1 95 ? -9.971 2.869 12.863 1.00 96.56 95 ASP A N 1
ATOM 758 C CA . ASP A 1 95 ? -11.097 2.795 13.786 1.00 96.56 95 ASP A CA 1
ATOM 759 C C . ASP A 1 95 ? -10.748 1.891 14.962 1.00 96.56 95 ASP A C 1
ATOM 761 O O . ASP A 1 95 ? -10.812 2.359 16.092 1.00 96.56 95 ASP A O 1
ATOM 765 N N . ALA A 1 96 ? -10.271 0.662 14.727 1.00 96.12 96 ALA A N 1
ATOM 766 C CA . ALA A 1 96 ? -9.895 -0.274 15.790 1.00 96.12 96 ALA A CA 1
ATOM 767 C C . ALA A 1 96 ? -8.862 0.315 16.765 1.00 96.12 96 ALA A C 1
ATOM 769 O O . ALA A 1 96 ? -9.024 0.221 17.985 1.00 96.12 96 ALA A O 1
ATOM 770 N N . ILE A 1 97 ? -7.820 0.968 16.238 1.00 97.50 97 ILE A N 1
ATOM 771 C CA . ILE A 1 97 ? -6.817 1.660 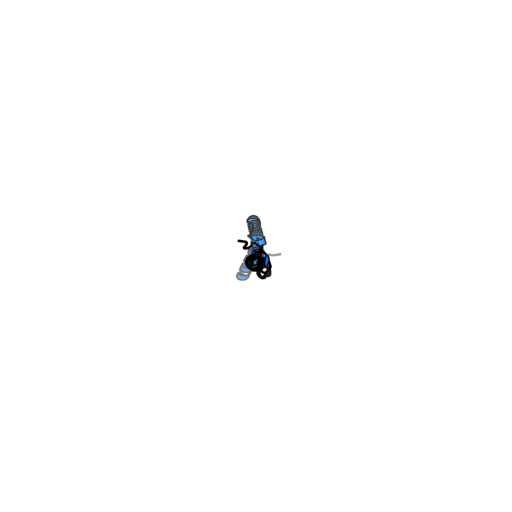17.056 1.00 97.50 97 ILE A CA 1
ATOM 772 C C . ILE A 1 97 ? -7.477 2.781 17.867 1.00 97.50 97 ILE A C 1
ATOM 774 O O . ILE A 1 97 ? -7.228 2.913 19.065 1.00 97.50 97 ILE A O 1
ATOM 778 N N . TYR A 1 98 ? -8.344 3.573 17.240 1.00 96.25 98 TYR A N 1
ATOM 779 C CA . TYR A 1 98 ? -9.038 4.673 17.896 1.00 96.25 98 TYR A CA 1
ATOM 780 C C . TYR A 1 98 ? -10.007 4.197 18.988 1.00 96.25 98 TYR A C 1
ATOM 782 O O . TYR A 1 98 ? -10.053 4.807 20.063 1.00 96.25 98 TYR A O 1
ATOM 790 N N . GLU A 1 99 ? -10.757 3.113 18.754 1.00 96.12 99 GLU A N 1
ATOM 791 C CA . GLU A 1 99 ? -11.655 2.532 19.758 1.00 96.12 99 GLU A CA 1
ATOM 792 C C . GLU A 1 99 ? -10.863 2.026 20.954 1.00 96.12 99 GLU A C 1
ATOM 794 O O . GLU A 1 99 ? -11.250 2.304 22.087 1.00 96.12 99 GLU A O 1
ATOM 799 N N . HIS A 1 100 ? -9.746 1.340 20.698 1.00 95.50 100 HIS A N 1
ATOM 800 C CA . HIS A 1 100 ? -8.904 0.778 21.744 1.00 95.50 100 HIS A CA 1
ATOM 801 C C . HIS A 1 100 ? -8.269 1.871 22.613 1.00 95.50 100 HIS A C 1
ATOM 803 O O . HIS A 1 100 ? -8.295 1.793 23.838 1.00 95.50 100 HIS A O 1
ATOM 809 N N . ILE A 1 101 ? -7.768 2.949 22.002 1.00 96.81 101 ILE A N 1
ATOM 810 C CA . ILE A 1 101 ? -7.201 4.085 22.748 1.00 96.81 101 ILE A CA 1
ATOM 811 C C . ILE A 1 101 ? -8.266 4.786 23.606 1.00 96.81 101 ILE A C 1
ATOM 813 O O . ILE A 1 101 ? -7.966 5.317 24.677 1.00 96.81 101 ILE A O 1
ATOM 817 N N . ASN A 1 102 ? -9.516 4.805 23.147 1.00 96.31 102 ASN A N 1
ATOM 818 C CA . ASN A 1 102 ? -10.614 5.501 23.813 1.00 96.31 102 ASN A CA 1
ATOM 819 C C . ASN A 1 102 ? -11.641 4.536 24.424 1.00 96.31 102 ASN A C 1
ATOM 821 O O . ASN A 1 102 ? -12.841 4.836 24.520 1.00 96.31 102 ASN A O 1
ATOM 825 N N . GLU A 1 103 ? -11.167 3.375 24.862 1.00 93.25 103 GLU A N 1
ATOM 826 C CA . GLU A 1 103 ? -12.003 2.351 25.465 1.00 93.25 103 GLU A CA 1
ATOM 827 C C . GLU A 1 103 ? -12.770 2.912 26.677 1.00 93.25 103 GLU A C 1
ATOM 829 O O . GLU A 1 103 ? -12.272 3.733 27.450 1.00 93.25 103 GLU A O 1
ATOM 834 N N . GLY A 1 104 ? -14.054 2.564 26.782 1.00 90.69 104 GLY A N 1
ATOM 835 C CA . GLY A 1 104 ? -14.956 3.079 27.820 1.00 90.69 104 GLY A CA 1
ATOM 836 C C . GLY A 1 104 ? -15.409 4.543 27.681 1.00 90.69 104 GLY A C 1
ATOM 837 O O . GLY A 1 104 ? -16.349 4.930 28.371 1.00 90.69 104 GLY A O 1
ATOM 838 N N . LYS A 1 105 ? -14.817 5.351 26.787 1.00 93.56 105 LYS A N 1
ATOM 839 C CA . LYS A 1 105 ? -15.213 6.763 26.580 1.00 93.56 105 LYS A CA 1
ATOM 840 C C . LYS A 1 105 ? -16.225 6.961 25.456 1.00 93.56 105 LYS A C 1
ATOM 842 O O . LYS A 1 105 ? -17.022 7.894 25.502 1.00 93.56 105 LYS A O 1
ATOM 847 N N . LEU A 1 106 ? -16.185 6.116 24.427 1.00 94.12 106 LEU A N 1
ATOM 848 C CA . LEU A 1 106 ? -17.068 6.271 23.272 1.00 94.12 106 LEU A CA 1
ATOM 849 C C . LEU A 1 106 ? -18.495 5.831 23.586 1.00 94.12 106 LEU A C 1
ATOM 851 O O . LEU A 1 106 ? -18.712 4.844 24.290 1.00 94.12 106 LEU A O 1
ATOM 855 N N . TRP A 1 107 ? -19.462 6.504 22.949 1.00 93.50 107 TRP A N 1
ATOM 856 C CA . TRP A 1 107 ? -20.879 6.150 23.036 1.00 93.50 107 TRP A CA 1
ATOM 857 C C . TRP A 1 107 ? -21.107 4.663 22.771 1.00 93.50 107 TRP A C 1
ATOM 859 O O . TRP A 1 107 ? -21.723 4.004 23.595 1.00 93.50 107 TRP A O 1
ATOM 869 N N . LYS A 1 108 ? -20.524 4.096 21.706 1.00 91.75 108 LYS A N 1
ATOM 870 C CA . LYS A 1 108 ? -20.641 2.661 21.383 1.00 91.75 108 LYS A CA 1
ATOM 871 C C . LYS A 1 108 ? -20.283 1.718 22.544 1.00 91.75 108 LYS A C 1
ATOM 873 O O . LYS A 1 108 ? -20.879 0.654 22.645 1.00 91.75 108 LYS A O 1
ATOM 878 N N . HIS A 1 109 ? -19.378 2.115 23.444 1.00 92.50 109 HIS A N 1
ATOM 879 C CA . HIS A 1 109 ? -18.992 1.307 24.602 1.00 92.50 109 HIS A CA 1
ATOM 880 C C . HIS A 1 109 ? -20.007 1.399 25.741 1.00 92.50 109 HIS A C 1
ATOM 882 O O . HIS A 1 109 ? -20.188 0.425 26.457 1.00 92.50 109 HIS A O 1
ATOM 888 N N . ILE A 1 110 ? -20.678 2.540 25.923 1.00 91.94 110 ILE A N 1
ATOM 889 C CA . ILE A 1 110 ? -21.624 2.776 27.032 1.00 91.94 110 ILE A CA 1
ATOM 890 C C . ILE A 1 110 ? -23.095 2.667 26.615 1.00 91.94 110 ILE A C 1
ATOM 892 O O . ILE A 1 110 ? -23.971 2.602 27.470 1.00 91.94 110 ILE A O 1
ATOM 896 N N . LYS A 1 111 ? -23.366 2.617 25.310 1.00 91.88 111 LYS A N 1
ATOM 897 C CA . LYS A 1 111 ? -24.695 2.599 24.689 1.00 91.88 111 LYS A CA 1
ATOM 898 C C . LYS A 1 111 ? -25.591 1.487 25.239 1.00 91.88 111 LYS A C 1
ATOM 900 O O . LYS A 1 111 ? -26.763 1.723 25.511 1.00 91.88 111 LYS A O 1
ATOM 905 N N . HIS A 1 112 ? -25.012 0.317 25.512 1.00 90.56 112 HIS A N 1
ATOM 906 C CA . HIS A 1 112 ? -25.707 -0.836 26.096 1.00 90.56 112 HIS A CA 1
ATOM 907 C C . HIS A 1 112 ? -26.346 -0.562 27.471 1.00 90.56 112 HIS A C 1
ATOM 909 O O . HIS A 1 112 ? -27.167 -1.351 27.924 1.00 90.56 112 HIS A O 1
ATOM 915 N N . LYS A 1 113 ? -25.968 0.526 28.154 1.00 89.12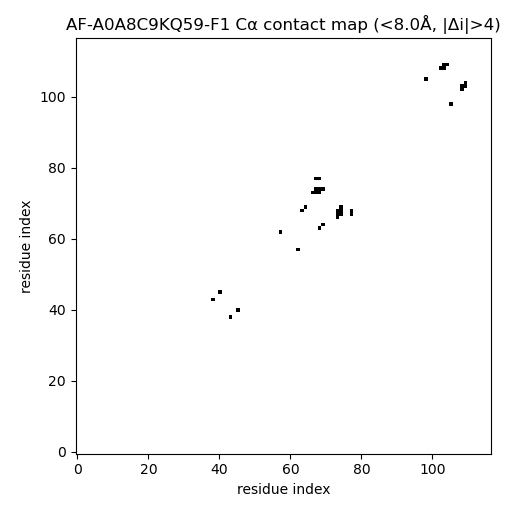 113 LYS A N 1
ATOM 916 C CA . LYS A 1 113 ? -26.549 0.927 29.443 1.00 89.12 113 LYS A CA 1
ATOM 917 C C . LYS A 1 113 ? -27.851 1.717 29.303 1.00 89.12 113 LYS A C 1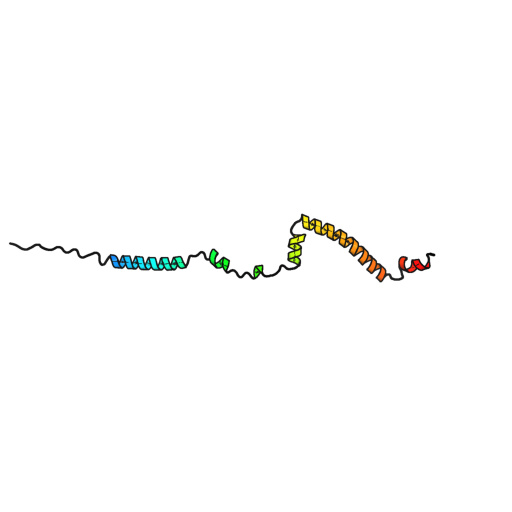
ATOM 919 O O . LYS A 1 113 ? -28.555 1.880 30.293 1.00 89.12 113 LYS A O 1
ATOM 924 N N . TYR A 1 114 ? -28.135 2.244 28.112 1.00 90.19 114 TYR A N 1
ATOM 925 C CA . TYR A 1 114 ? -29.202 3.225 27.887 1.00 90.19 114 TYR A CA 1
ATOM 926 C C . TYR A 1 114 ? -30.215 2.797 26.824 1.00 90.19 114 TYR A C 1
ATOM 928 O O . TYR A 1 114 ? -31.268 3.419 26.710 1.00 90.19 114 TYR A O 1
ATOM 936 N N . GLU A 1 115 ? -29.931 1.741 26.064 1.00 91.75 115 GLU A N 1
ATOM 937 C CA . GLU A 1 115 ? -30.909 1.136 25.164 1.00 91.75 115 GLU A CA 1
ATOM 938 C C . GLU A 1 115 ? -31.571 -0.067 25.841 1.00 91.75 115 GLU A C 1
ATOM 940 O O . GLU A 1 115 ? -30.905 -1.033 26.216 1.00 91.75 115 GLU A O 1
ATOM 945 N N . ASN A 1 116 ? -32.895 0.002 26.003 1.00 73.88 116 ASN A N 1
ATOM 946 C CA . ASN A 1 116 ? -33.704 -1.173 26.312 1.00 73.88 116 ASN A CA 1
ATOM 947 C C . ASN A 1 116 ? -33.841 -2.026 25.045 1.00 73.88 116 ASN A C 1
ATOM 949 O O . ASN A 1 116 ? -33.972 -1.478 23.949 1.00 73.88 116 ASN A O 1
ATOM 953 N N . LYS A 1 117 ? -33.782 -3.349 25.216 1.00 64.31 117 LYS A N 1
ATOM 954 C CA . LYS A 1 117 ? -34.026 -4.324 24.145 1.00 64.31 117 LYS A CA 1
ATOM 955 C C . LYS A 1 117 ? -35.421 -4.189 23.547 1.00 64.31 117 LYS A C 1
ATOM 957 O O . LYS A 1 117 ? -36.363 -3.946 24.334 1.00 64.31 117 LYS A O 1
#

Mean predicted aligned error: 17.69 Å

Secondary structure (DSSP, 8-state):
------------S-SSHHHHHHHHHHHHHHHHHHHTT-S-HHHHHHTTS-THHHHSPPPHHHHHIIIIISSHHHHHHHHHHHHHHHHHHHHHHHHHHHHHHTTTTSHHHHGGGT---

pLDDT: mean 75.64, std 20.27, range [38.91, 98.06]

Organism: Panthera tigris altaica (NCBI:txid74533)

Solvent-accessible surface area (backbone atoms only — not comparable to full-atom values): 7319 Å² total; per-residue (Å²): 139,90,83,82,86,86,79,88,78,92,76,72,88,70,77,65,53,60,58,51,48,51,49,50,50,52,49,49,51,52,47,58,58,47,64,72,67,62,62,60,60,66,70,68,49,62,76,63,58,78,61,64,86,77,65,62,76,74,50,72,67,56,48,48,36,68,72,36,60,68,44,72,69,49,29,52,50,50,51,55,54,48,48,60,56,44,51,59,54,46,52,55,50,52,48,52,52,51,48,62,77,40,60,81,70,43,63,86,66,52,44,77,81,75,58,80,133

Sequence (117 aa):
MRLVSPASHHLPLLFKTTSTEIQKNYISRKVLHAEGLWRPWSAAAQARAPQWRKMAAPTFTARLYSLLFRRTSTFALTIAVGALFFERAFDQGADAIYEHINEGKLWKHIKHKYENK

Nearest PDB structures (foldseek):
  1pp9-assembly1_J  TM=9.309E-01  e=3.780E-07  Bos taurus
  1ppj-assembly1_W  TM=9.466E-01  e=4.991E-07  Bos taurus
  8ugn-assembly1_3W  TM=9.673E-01  e=3.742E-06  Sus scrofa
  3h1j-assembly1_W  TM=9.370E-01  e=1.061E-05  Gallus gallus
  3h1k-assembly1_W  TM=9.375E-01  e=1.983E-05  Gallus gallus

InterPro domains:
  IPR008027 Cytochrome b-c1 complex subunit 9 [PF05365] (64-114)
  IPR008027 Cytochrome b-c1 complex subunit 9 [PTHR12980] (51-115)
  IPR036656 Cytochrome b-c1 complex subunit 9 superfamily [G3DSA:1.20.5.260] (56-117)
  IPR036656 Cytochrome b-c1 complex subunit 9 superfamily [SSF81514] (59-116)

Foldseek 3Di:
DDDDDDDDDDDDPDPVPVVVVVVVVVVVVVVVVVVVVPPPCVPVVVVVDPCVVVVDDDDPVRVCCVQQVVDPVSVVVCVVVVVVVCVVVVVVVVVVVVCVVCPPPDCVNCVVVPDDD

Radius of gyration: 47.59 Å; Cα contacts (8 Å, |Δi|>4): 18; chains: 1; bounding box: 130×36×117 Å